Protein AF-A0A099XWM2-F1 (afdb_monomer_lite)

pLDDT: mean 89.33, std 9.95, range [54.28, 98.25]

Radius of gyration: 15.82 Å; chains: 1; bounding box: 38×40×35 Å

Secondary structure (DSSP, 8-state):
-HHHHHHHHTTSSEEEEEEEE-----TT----EEEEEEESSHHHHHHHHHHTHHHHHHHHHHHHGGG----------------SS---

Sequence (88 aa):
METHILDVLNTGKFLSAKLTEVLVEEEMGGRTYSVQYTANTKEDLEDYYTNDADKLRSESLKKFSDKMLTFRTELKVIKEFYPTNTSN

Structure (mmCIF, N/CA/C/O backbone):
data_AF-A0A099XWM2-F1
#
_entry.id   AF-A0A099XWM2-F1
#
loop_
_atom_site.group_PDB
_atom_site.id
_atom_site.type_symbol
_atom_site.label_atom_id
_atom_site.label_alt_id
_atom_site.label_comp_id
_atom_site.label_asym_id
_atom_site.label_entity_id
_atom_site.label_seq_id
_atom_site.pdbx_PDB_ins_code
_atom_site.Cartn_x
_atom_site.Cartn_y
_atom_site.Cartn_z
_atom_site.occupancy
_atom_site.B_iso_or_equiv
_atom_site.auth_seq_id
_atom_site.auth_comp_id
_atom_site.auth_asym_id
_atom_site.auth_atom_id
_atom_site.pdbx_PDB_model_num
ATOM 1 N N . MET A 1 1 ? 5.265 0.945 -12.977 1.00 80.69 1 MET A N 1
ATOM 2 C CA . MET A 1 1 ? 4.830 0.851 -11.574 1.00 80.69 1 MET A CA 1
ATOM 3 C C . MET A 1 1 ? 3.419 1.394 -11.422 1.00 80.69 1 MET A C 1
ATOM 5 O O . MET A 1 1 ? 2.559 0.625 -11.035 1.00 80.69 1 MET A O 1
ATOM 9 N N . GLU A 1 2 ? 3.150 2.632 -11.847 1.00 88.69 2 GLU A N 1
ATOM 10 C CA . GLU A 1 2 ? 1.812 3.254 -11.787 1.0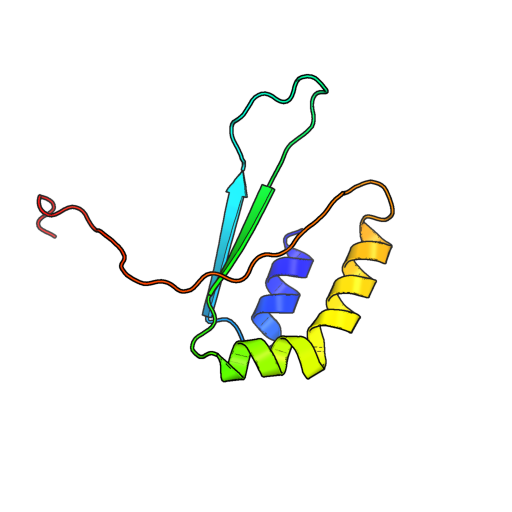0 88.69 2 GLU A CA 1
ATOM 11 C C . GLU A 1 2 ? 0.678 2.395 -12.363 1.00 88.69 2 GLU A C 1
ATOM 13 O O . GLU A 1 2 ? -0.311 2.185 -11.675 1.00 88.69 2 GLU A O 1
ATOM 18 N N . THR A 1 3 ? 0.844 1.811 -13.559 1.00 91.44 3 THR A N 1
ATOM 19 C CA . THR A 1 3 ? -0.169 0.898 -14.133 1.00 91.44 3 THR A CA 1
ATOM 20 C C . THR A 1 3 ? -0.520 -0.241 -13.175 1.00 91.44 3 THR A C 1
ATOM 22 O O . THR A 1 3 ? -1.687 -0.468 -12.913 1.00 91.44 3 THR A O 1
ATOM 25 N N . HIS A 1 4 ? 0.487 -0.884 -12.572 1.00 91.69 4 HIS A N 1
ATOM 26 C CA . HIS A 1 4 ? 0.263 -1.985 -11.633 1.00 91.69 4 HIS A CA 1
ATOM 27 C C . HIS A 1 4 ? -0.450 -1.520 -10.358 1.00 91.69 4 HIS A C 1
ATOM 29 O O . HIS A 1 4 ? -1.299 -2.237 -9.844 1.00 91.69 4 HIS A O 1
ATOM 35 N N . ILE A 1 5 ? -0.132 -0.319 -9.862 1.00 95.06 5 ILE A N 1
ATOM 36 C CA . ILE A 1 5 ? -0.822 0.269 -8.705 1.00 95.06 5 ILE A CA 1
ATOM 37 C C . ILE A 1 5 ? -2.305 0.462 -9.025 1.00 95.06 5 ILE A C 1
ATOM 39 O O . ILE A 1 5 ? -3.157 0.081 -8.226 1.00 95.06 5 ILE A O 1
ATOM 43 N N . LEU A 1 6 ? -2.615 1.007 -10.203 1.00 96.50 6 LEU A N 1
ATOM 44 C CA . LEU A 1 6 ? -3.993 1.189 -10.651 1.00 96.50 6 LEU A CA 1
ATOM 45 C C . LEU A 1 6 ? -4.706 -0.148 -10.864 1.00 96.50 6 LEU A C 1
ATOM 47 O O . LEU A 1 6 ? -5.848 -0.278 -10.445 1.00 96.50 6 LEU A O 1
ATOM 51 N N . ASP A 1 7 ? -4.044 -1.149 -11.443 1.00 96.38 7 ASP A N 1
ATOM 52 C CA . ASP A 1 7 ? -4.629 -2.478 -11.644 1.00 96.38 7 ASP A CA 1
ATOM 53 C C . ASP A 1 7 ? -4.999 -3.138 -10.307 1.00 96.38 7 ASP A C 1
ATOM 55 O O . ASP A 1 7 ? -6.082 -3.704 -10.181 1.00 96.38 7 ASP A O 1
ATOM 59 N N . VAL A 1 8 ? -4.142 -3.004 -9.285 1.00 96.56 8 VAL A N 1
ATOM 60 C CA . VAL A 1 8 ? -4.429 -3.480 -7.922 1.00 96.56 8 VAL A CA 1
ATOM 61 C C . VAL A 1 8 ? -5.610 -2.723 -7.310 1.00 96.56 8 VAL A C 1
ATOM 63 O O . VAL A 1 8 ? -6.502 -3.352 -6.746 1.00 96.56 8 VAL A O 1
ATOM 66 N N . LEU A 1 9 ? -5.668 -1.394 -7.441 1.00 97.62 9 LEU A N 1
ATOM 67 C CA . LEU A 1 9 ? -6.793 -0.596 -6.931 1.00 97.62 9 LEU A CA 1
ATOM 68 C C . LEU A 1 9 ? -8.114 -0.930 -7.644 1.00 97.62 9 LEU A C 1
ATOM 7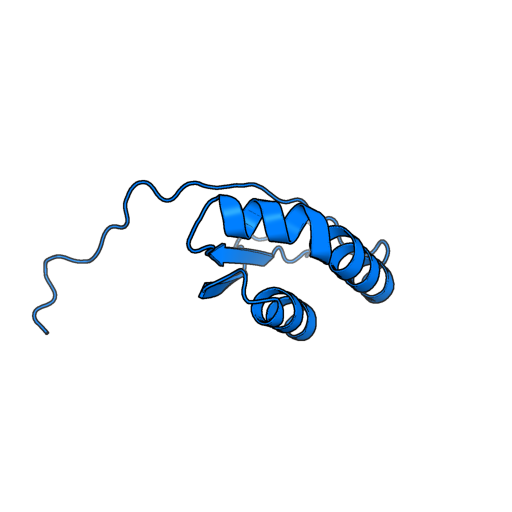0 O O . LEU A 1 9 ? -9.154 -1.057 -7.002 1.00 97.62 9 LEU A O 1
ATOM 74 N N . ASN A 1 10 ? -8.068 -1.150 -8.957 1.00 97.69 10 ASN A N 1
ATOM 75 C CA . ASN A 1 10 ? -9.233 -1.466 -9.783 1.00 97.69 10 ASN A CA 1
ATOM 76 C C . ASN A 1 10 ? -9.831 -2.856 -9.500 1.00 97.69 10 ASN A C 1
ATOM 78 O O . ASN A 1 10 ? -10.921 -3.149 -9.984 1.00 97.69 10 ASN A O 1
ATOM 82 N N . THR A 1 11 ? -9.176 -3.693 -8.685 1.00 97.19 11 THR A N 1
ATOM 83 C CA . THR A 1 11 ? -9.791 -4.924 -8.149 1.00 97.19 11 THR A CA 1
ATOM 84 C C . THR A 1 11 ? -10.967 -4.642 -7.209 1.00 97.19 11 THR A C 1
ATOM 86 O O . THR A 1 11 ? -11.736 -5.559 -6.919 1.00 97.19 11 THR A O 1
ATOM 89 N N . GLY A 1 12 ? -11.084 -3.403 -6.707 1.00 97.44 12 GLY A N 1
ATOM 90 C CA . GLY A 1 12 ? -12.104 -2.975 -5.748 1.00 97.44 12 GLY A CA 1
ATOM 91 C C . GLY A 1 12 ? -11.810 -3.348 -4.291 1.00 97.44 12 GLY A C 1
ATOM 92 O O . GLY A 1 12 ? -12.605 -3.021 -3.418 1.00 97.44 12 GLY A O 1
ATOM 93 N N . LYS A 1 13 ? -10.675 -4.004 -4.017 1.00 97.88 13 LYS A N 1
ATOM 94 C CA . LYS A 1 13 ? -10.342 -4.596 -2.704 1.00 97.88 13 LYS A CA 1
ATOM 95 C C . LYS A 1 13 ? -9.509 -3.678 -1.807 1.00 97.88 13 LYS A C 1
ATOM 97 O O . LYS A 1 13 ? -9.294 -3.951 -0.629 1.00 97.88 13 LYS A O 1
ATOM 102 N N . PHE A 1 14 ? -9.041 -2.564 -2.367 1.00 98.25 14 PHE A N 1
ATOM 103 C CA . PHE A 1 14 ? -8.222 -1.576 -1.677 1.00 98.25 14 PHE A CA 1
ATOM 104 C C . PHE A 1 14 ? -8.823 -0.180 -1.830 1.00 98.25 14 PHE A C 1
ATOM 106 O O . PHE A 1 14 ? -9.240 0.220 -2.913 1.00 98.25 14 PHE A O 1
ATOM 113 N N . LEU A 1 15 ? -8.820 0.576 -0.735 1.00 97.38 15 LEU A N 1
ATOM 114 C CA . LEU A 1 15 ? -9.337 1.941 -0.647 1.00 97.38 15 LEU A CA 1
ATOM 115 C C . LEU A 1 15 ? -8.364 2.970 -1.226 1.00 97.38 15 LEU A C 1
ATOM 117 O O . LEU A 1 15 ? -8.770 4.012 -1.733 1.00 97.38 15 LEU A O 1
ATOM 121 N N . SER A 1 16 ? -7.065 2.720 -1.076 1.00 97.38 16 SER A N 1
ATOM 122 C CA . SER A 1 16 ? -6.017 3.651 -1.489 1.00 97.38 16 SER A CA 1
ATOM 123 C C . SER A 1 16 ? -4.666 2.957 -1.607 1.00 97.38 16 SER A C 1
ATOM 125 O O . SER A 1 16 ? -4.459 1.863 -1.072 1.00 97.38 16 SER A O 1
ATOM 127 N N . ALA A 1 17 ? -3.745 3.625 -2.301 1.00 97.69 17 ALA A N 1
ATOM 128 C CA . ALA A 1 17 ? -2.341 3.261 -2.353 1.00 97.69 17 ALA A CA 1
ATOM 129 C C . ALA A 1 17 ? -1.467 4.470 -1.996 1.00 97.69 17 ALA A C 1
ATOM 131 O O . ALA A 1 17 ? -1.767 5.601 -2.381 1.00 97.69 17 ALA A O 1
ATOM 132 N N . LYS A 1 18 ? -0.358 4.229 -1.296 1.00 96.75 18 LYS A N 1
ATOM 133 C CA . LYS A 1 18 ? 0.682 5.223 -1.014 1.00 96.75 18 LYS A CA 1
ATOM 134 C C . LYS A 1 18 ? 2.010 4.724 -1.572 1.00 96.75 18 LYS A C 1
ATOM 136 O O . LYS A 1 18 ? 2.524 3.721 -1.090 1.00 96.75 18 LYS A O 1
ATOM 141 N N . LEU A 1 19 ? 2.544 5.421 -2.574 1.00 95.81 19 LEU A N 1
ATOM 142 C CA . LEU A 1 19 ? 3.885 5.190 -3.115 1.00 95.81 19 LEU A CA 1
ATOM 143 C C . LEU A 1 19 ? 4.883 6.097 -2.387 1.00 95.81 19 LEU A C 1
ATOM 145 O O . LEU A 1 19 ? 4.687 7.310 -2.333 1.00 95.81 19 LEU A O 1
ATOM 149 N N . THR A 1 20 ? 5.945 5.515 -1.844 1.00 95.25 20 THR A N 1
ATOM 150 C CA . THR A 1 20 ? 7.038 6.233 -1.183 1.00 95.25 20 THR A CA 1
ATOM 151 C C . THR A 1 20 ? 8.390 5.763 -1.710 1.00 95.25 20 THR A C 1
ATOM 153 O O . THR A 1 20 ? 8.547 4.614 -2.121 1.00 95.25 20 THR A O 1
ATOM 156 N N . GLU A 1 21 ? 9.371 6.662 -1.712 1.00 93.38 21 GLU A N 1
ATOM 157 C CA . GLU A 1 21 ? 10.775 6.344 -1.982 1.00 93.38 21 GLU A CA 1
ATOM 158 C C . GLU A 1 21 ? 11.524 6.233 -0.653 1.00 93.38 21 GLU A C 1
ATOM 160 O O . GLU A 1 21 ? 11.334 7.052 0.250 1.00 93.38 21 GLU A O 1
ATOM 165 N N . VAL A 1 22 ? 12.362 5.209 -0.521 1.00 92.12 22 VAL A N 1
ATOM 166 C CA . VAL A 1 22 ? 13.288 5.081 0.602 1.00 92.12 22 VAL A CA 1
ATOM 167 C C . VAL A 1 22 ? 14.481 5.986 0.310 1.00 92.12 22 VAL A C 1
ATOM 169 O O . VAL A 1 22 ? 15.250 5.723 -0.604 1.00 92.12 22 VAL A O 1
ATOM 172 N N . LEU A 1 23 ? 14.639 7.054 1.094 1.00 90.69 23 LEU A N 1
ATOM 173 C CA . LEU A 1 23 ? 15.664 8.089 0.883 1.00 90.69 23 LEU A CA 1
ATOM 174 C C . LEU A 1 23 ? 17.060 7.701 1.407 1.00 90.69 23 LEU A C 1
ATOM 176 O O . LEU A 1 23 ? 17.848 8.570 1.773 1.00 90.69 23 LEU A O 1
ATOM 180 N N . VAL A 1 24 ? 17.350 6.405 1.507 1.00 86.38 24 VAL A N 1
ATOM 181 C CA . VAL A 1 24 ? 18.672 5.921 1.916 1.00 86.38 24 VAL A CA 1
ATOM 182 C C . VAL A 1 24 ? 19.554 5.852 0.676 1.00 86.38 24 VAL A C 1
ATOM 184 O O . VAL A 1 24 ? 19.144 5.297 -0.341 1.00 86.38 24 VAL A O 1
ATOM 187 N N . GLU A 1 25 ? 20.762 6.405 0.758 1.00 77.81 25 GLU A N 1
ATOM 188 C CA . GLU A 1 25 ? 21.765 6.233 -0.291 1.00 77.81 25 GLU A CA 1
ATOM 189 C C . GLU A 1 25 ? 22.224 4.773 -0.311 1.00 77.81 25 GLU A C 1
ATOM 191 O O . GLU A 1 25 ? 22.920 4.304 0.590 1.00 77.81 25 GLU A O 1
ATOM 196 N N . GLU A 1 26 ? 21.799 4.027 -1.328 1.00 74.94 26 GLU A N 1
ATOM 197 C CA . GLU A 1 26 ? 22.279 2.667 -1.539 1.00 74.94 26 GLU A CA 1
ATOM 198 C C . GLU A 1 26 ? 23.694 2.701 -2.130 1.00 74.94 26 GLU A C 1
ATOM 200 O O . GLU A 1 26 ? 23.922 3.321 -3.169 1.00 74.94 26 GLU A O 1
ATOM 205 N N . GLU A 1 27 ? 24.640 1.980 -1.513 1.00 68.81 27 GLU A N 1
ATOM 206 C CA . GLU A 1 27 ? 26.057 1.935 -1.932 1.00 68.81 27 GLU A CA 1
ATOM 207 C C . GLU A 1 27 ? 26.254 1.531 -3.406 1.00 68.81 27 GLU A C 1
ATOM 209 O O . GLU A 1 27 ? 27.252 1.894 -4.025 1.00 68.81 27 GLU A O 1
ATOM 214 N N . MET A 1 28 ? 25.295 0.801 -3.987 1.00 77.12 28 MET A N 1
ATOM 215 C CA . MET A 1 28 ? 25.323 0.346 -5.383 1.00 77.12 28 MET A CA 1
ATOM 216 C C . MET A 1 28 ? 24.420 1.161 -6.328 1.00 77.12 28 MET A C 1
ATOM 218 O O . MET A 1 28 ? 24.215 0.760 -7.473 1.00 77.12 28 MET A O 1
ATOM 222 N N . GLY A 1 29 ? 23.877 2.299 -5.881 1.00 75.94 29 GLY A N 1
ATOM 223 C CA . GLY A 1 29 ? 23.086 3.209 -6.720 1.00 75.94 29 GLY A CA 1
ATOM 224 C C . GLY A 1 29 ? 21.672 2.721 -7.067 1.00 75.94 29 GLY A C 1
ATOM 225 O O . GLY A 1 29 ? 21.077 3.208 -8.032 1.00 75.94 29 GLY A O 1
ATOM 226 N N . GLY A 1 30 ? 21.136 1.758 -6.312 1.00 83.31 30 GLY A N 1
ATOM 227 C CA . GLY A 1 30 ? 19.743 1.326 -6.412 1.00 83.31 30 GLY A CA 1
ATOM 228 C C . GLY A 1 30 ? 18.774 2.341 -5.799 1.00 83.31 30 GLY A C 1
ATOM 229 O O . GLY A 1 30 ? 19.154 3.185 -4.990 1.00 83.31 30 GLY A O 1
ATOM 230 N N . ARG A 1 31 ? 17.505 2.278 -6.217 1.00 87.56 31 ARG A N 1
ATOM 231 C CA . ARG A 1 31 ? 16.405 3.002 -5.568 1.00 87.56 31 ARG A CA 1
ATOM 232 C C . ARG A 1 31 ? 15.395 2.001 -5.053 1.00 87.56 31 ARG A C 1
ATOM 234 O O . ARG A 1 31 ? 14.873 1.199 -5.831 1.00 87.56 31 ARG A O 1
ATOM 241 N N . THR A 1 32 ? 15.064 2.110 -3.776 1.00 89.44 32 THR A N 1
ATOM 242 C CA . THR A 1 32 ? 14.009 1.308 -3.168 1.00 89.44 32 THR A CA 1
ATOM 243 C C . THR A 1 32 ? 12.728 2.125 -3.046 1.00 89.44 32 THR A C 1
ATOM 245 O O . THR A 1 32 ? 12.715 3.241 -2.532 1.00 89.44 32 THR A O 1
ATOM 248 N N . TYR A 1 33 ? 11.625 1.534 -3.496 1.00 91.25 33 TYR A N 1
ATOM 249 C CA . TYR A 1 33 ? 10.284 2.098 -3.385 1.00 91.25 33 TYR A CA 1
ATOM 250 C C . TYR A 1 33 ? 9.404 1.192 -2.524 1.00 91.25 33 TYR A C 1
ATOM 252 O O . TYR A 1 33 ? 9.539 -0.031 -2.555 1.00 91.25 33 TYR A O 1
ATOM 260 N N . SER A 1 34 ? 8.467 1.789 -1.793 1.00 92.69 34 SER A N 1
ATOM 261 C CA . SER A 1 34 ? 7.415 1.080 -1.069 1.00 92.69 34 SER A CA 1
ATOM 262 C C . SER A 1 34 ? 6.052 1.498 -1.603 1.00 92.69 34 SER A C 1
ATOM 264 O O . SER A 1 34 ? 5.806 2.675 -1.862 1.00 92.69 34 SER A O 1
ATOM 266 N N . VAL A 1 35 ? 5.160 0.524 -1.771 1.00 95.06 35 VAL A N 1
ATOM 267 C CA . VAL A 1 35 ? 3.749 0.775 -2.064 1.00 95.06 35 VAL A CA 1
ATOM 268 C C . VAL A 1 35 ? 2.922 0.143 -0.963 1.00 95.06 35 VAL A C 1
ATOM 270 O O . VAL A 1 35 ? 2.940 -1.074 -0.785 1.00 95.06 35 VAL A O 1
ATOM 273 N N . GLN A 1 36 ? 2.188 0.971 -0.232 1.00 97.00 36 GLN A N 1
ATOM 274 C CA . GLN A 1 36 ? 1.253 0.516 0.788 1.00 97.00 36 GLN A CA 1
ATOM 275 C C . GLN A 1 36 ? -0.157 0.564 0.218 1.00 97.00 36 GLN A C 1
ATOM 277 O O . GLN A 1 36 ? -0.604 1.636 -0.182 1.00 97.00 36 GLN A O 1
ATOM 282 N N . TYR A 1 37 ? -0.844 -0.574 0.195 1.00 97.38 37 TYR A N 1
ATOM 283 C CA . TYR A 1 37 ? -2.257 -0.651 -0.163 1.00 97.38 37 TYR A CA 1
ATOM 284 C C . TYR A 1 37 ? -3.097 -0.813 1.100 1.00 97.38 37 TYR A C 1
ATOM 286 O O . TYR A 1 37 ? -2.814 -1.680 1.928 1.00 97.38 37 TYR A O 1
ATOM 294 N N . THR A 1 38 ? -4.131 0.010 1.239 1.00 97.62 38 THR A N 1
ATOM 295 C CA . THR A 1 38 ? -5.031 -0.027 2.397 1.00 97.62 38 THR A CA 1
ATOM 296 C C . THR A 1 38 ? -6.300 -0.775 2.022 1.00 97.62 38 THR A C 1
ATOM 298 O O . THR A 1 38 ? -7.091 -0.264 1.232 1.00 97.62 38 THR A O 1
ATOM 301 N N . ALA A 1 39 ? -6.500 -1.972 2.570 1.00 97.44 39 ALA A N 1
ATOM 302 C CA . ALA A 1 39 ? -7.766 -2.700 2.466 1.00 97.44 39 ALA A CA 1
ATOM 303 C C . ALA A 1 39 ? -8.760 -2.197 3.527 1.00 97.44 39 ALA A C 1
ATOM 305 O O . ALA A 1 39 ? -8.346 -1.709 4.581 1.00 97.44 39 ALA A O 1
ATOM 306 N N . ASN A 1 40 ? -10.061 -2.307 3.253 1.00 94.31 40 ASN A N 1
ATOM 307 C CA . ASN A 1 40 ? -11.100 -1.947 4.222 1.00 94.31 40 ASN A CA 1
ATOM 308 C C . ASN A 1 40 ? -11.272 -3.038 5.290 1.00 94.31 40 ASN A C 1
ATOM 310 O O . ASN A 1 40 ? -11.433 -2.742 6.473 1.00 94.31 40 ASN A O 1
ATOM 314 N N . THR A 1 41 ? -11.205 -4.302 4.873 1.00 96.31 41 THR A N 1
ATOM 315 C CA . THR A 1 41 ? -11.361 -5.469 5.746 1.00 96.31 41 THR A CA 1
ATOM 316 C C . THR A 1 41 ? -10.271 -6.511 5.498 1.00 96.31 41 THR A C 1
ATOM 318 O O . THR A 1 41 ? -9.505 -6.422 4.535 1.00 96.31 41 THR A O 1
ATOM 321 N N . LYS A 1 42 ? -10.172 -7.504 6.391 1.00 95.56 42 LYS A N 1
ATOM 322 C CA . LYS A 1 42 ? -9.259 -8.638 6.192 1.00 95.56 42 LYS A CA 1
ATOM 323 C C . LYS A 1 42 ? -9.767 -9.537 5.068 1.00 95.56 42 LYS A C 1
ATOM 325 O O . LYS A 1 42 ? -8.971 -10.075 4.311 1.00 95.56 42 LYS A O 1
ATOM 330 N N . GLU A 1 43 ? -11.081 -9.646 4.947 1.00 97.56 43 GLU A N 1
ATOM 331 C CA . GLU A 1 43 ? -11.782 -10.415 3.932 1.00 97.56 43 GLU A CA 1
ATOM 332 C C . GLU A 1 43 ? -11.474 -9.878 2.527 1.00 97.56 43 GLU A C 1
ATOM 334 O O . GLU A 1 43 ? -11.162 -10.668 1.644 1.00 97.56 43 GLU A O 1
ATOM 339 N N . ASP A 1 44 ? -11.440 -8.552 2.332 1.00 97.69 44 ASP A N 1
ATOM 340 C CA . ASP A 1 44 ? -11.032 -7.950 1.048 1.00 97.69 44 ASP A CA 1
ATOM 341 C C . ASP A 1 44 ? -9.580 -8.306 0.682 1.00 97.69 44 ASP A C 1
ATOM 343 O O . ASP A 1 44 ? -9.251 -8.548 -0.483 1.00 97.69 44 ASP A O 1
ATOM 347 N N . LEU A 1 45 ? -8.693 -8.357 1.683 1.00 96.44 45 LEU A N 1
ATOM 348 C CA . LEU A 1 45 ? -7.295 -8.739 1.488 1.00 96.44 45 LEU A CA 1
ATOM 349 C C . LEU A 1 45 ? -7.165 -10.231 1.132 1.00 96.44 45 LEU A C 1
ATOM 351 O O . LEU A 1 45 ? -6.396 -10.588 0.239 1.00 96.44 45 LEU A O 1
ATOM 355 N N . GLU A 1 46 ? -7.928 -11.101 1.792 1.00 96.94 46 GLU A N 1
ATOM 356 C CA . GLU A 1 46 ? -7.982 -12.538 1.491 1.00 96.94 46 GLU A CA 1
ATOM 357 C C . GLU A 1 46 ? -8.576 -12.813 0.100 1.00 96.94 46 GLU A C 1
ATOM 359 O O . GLU A 1 46 ? -8.051 -13.641 -0.653 1.00 96.94 46 GLU A O 1
ATOM 364 N N . ASP A 1 47 ? -9.618 -12.071 -0.275 1.00 97.81 47 ASP A N 1
ATOM 365 C CA . ASP A 1 47 ? -10.228 -12.111 -1.602 1.00 97.81 47 ASP A CA 1
ATOM 366 C C . ASP A 1 47 ? -9.214 -11.709 -2.685 1.00 97.81 47 ASP A C 1
ATOM 368 O O . ASP A 1 47 ? -9.084 -12.377 -3.712 1.00 97.81 47 ASP A O 1
ATOM 372 N N . TYR A 1 48 ? -8.401 -10.679 -2.423 1.00 97.62 48 TYR A N 1
ATOM 373 C CA . TYR A 1 48 ? -7.346 -10.240 -3.341 1.00 97.62 48 TYR A CA 1
ATOM 374 C C . TYR A 1 48 ? -6.296 -11.327 -3.558 1.00 97.62 48 TYR A C 1
ATOM 376 O O . TYR A 1 48 ? -5.889 -11.581 -4.696 1.00 97.62 48 TYR A O 1
ATOM 384 N N . TYR A 1 49 ? -5.859 -11.987 -2.483 1.00 96.00 49 TYR A N 1
ATOM 385 C CA . TYR A 1 49 ? -4.899 -13.081 -2.601 1.00 96.00 49 TYR A CA 1
ATOM 386 C C . TYR A 1 49 ? -5.439 -14.251 -3.405 1.00 96.00 49 TYR A C 1
ATOM 388 O O . TYR A 1 49 ? -4.707 -14.815 -4.214 1.00 96.00 49 TYR A O 1
ATOM 396 N N . THR A 1 50 ? -6.710 -14.582 -3.201 1.00 97.38 50 THR A N 1
ATOM 397 C CA . THR A 1 50 ? -7.345 -15.733 -3.841 1.00 97.38 50 THR A CA 1
ATOM 398 C C . THR A 1 50 ? -7.617 -15.483 -5.323 1.00 97.38 50 THR A C 1
ATOM 400 O O . THR A 1 50 ? -7.418 -16.382 -6.138 1.00 97.38 50 THR A O 1
ATOM 403 N N . ASN A 1 51 ? -8.055 -14.274 -5.686 1.00 97.50 51 ASN A N 1
ATOM 404 C CA . ASN A 1 51 ? -8.626 -14.021 -7.010 1.00 97.50 51 ASN A CA 1
ATOM 405 C C . ASN A 1 51 ? -7.738 -13.194 -7.951 1.00 97.50 51 ASN A C 1
ATOM 407 O O . ASN A 1 51 ? -7.841 -13.359 -9.168 1.00 97.50 51 ASN A O 1
ATOM 411 N N . ASP A 1 52 ? -6.841 -12.345 -7.438 1.00 97.12 52 ASP A N 1
ATOM 412 C CA . ASP A 1 52 ? -6.106 -11.384 -8.278 1.00 97.12 52 ASP A CA 1
ATOM 413 C C . ASP A 1 52 ? -4.582 -11.459 -8.137 1.00 97.12 52 ASP A C 1
ATOM 415 O O . ASP A 1 52 ? -3.854 -11.210 -9.107 1.00 97.12 52 ASP A O 1
ATOM 419 N N . ALA A 1 53 ? -4.078 -11.782 -6.942 1.00 93.88 53 ALA A N 1
ATOM 420 C CA . ALA A 1 53 ? -2.673 -11.592 -6.597 1.00 93.88 53 ALA A CA 1
ATOM 421 C C . ALA A 1 53 ? -1.712 -12.353 -7.519 1.00 93.88 53 ALA A C 1
ATOM 423 O O . ALA A 1 53 ? -0.701 -11.778 -7.935 1.00 93.88 53 ALA A O 1
ATOM 424 N N . ASP A 1 54 ? -2.020 -13.603 -7.868 1.00 93.19 54 ASP A N 1
ATOM 425 C CA . ASP A 1 54 ? -1.173 -14.431 -8.735 1.00 93.19 54 ASP A CA 1
ATOM 426 C C . ASP A 1 54 ? -1.099 -13.893 -10.165 1.00 93.19 54 ASP A C 1
ATOM 428 O O . ASP A 1 54 ? -0.013 -13.811 -10.757 1.00 93.19 54 ASP A O 1
ATOM 432 N N . LYS A 1 55 ? -2.240 -13.455 -10.709 1.00 94.50 55 LYS A N 1
ATOM 433 C CA . LYS A 1 55 ? -2.318 -12.853 -12.043 1.00 94.50 55 LYS A CA 1
ATOM 434 C C . LYS A 1 55 ? -1.514 -11.555 -12.091 1.00 94.50 55 LYS A C 1
ATOM 436 O O . LYS A 1 55 ? -0.590 -11.433 -12.897 1.00 94.50 55 LYS A O 1
ATOM 441 N N . LEU A 1 56 ? -1.809 -10.621 -11.187 1.00 92.62 56 LEU A N 1
ATOM 442 C CA . LEU A 1 56 ? -1.171 -9.302 -11.153 1.00 92.62 56 LEU A CA 1
ATOM 443 C C . LEU A 1 56 ? 0.327 -9.392 -10.830 1.00 92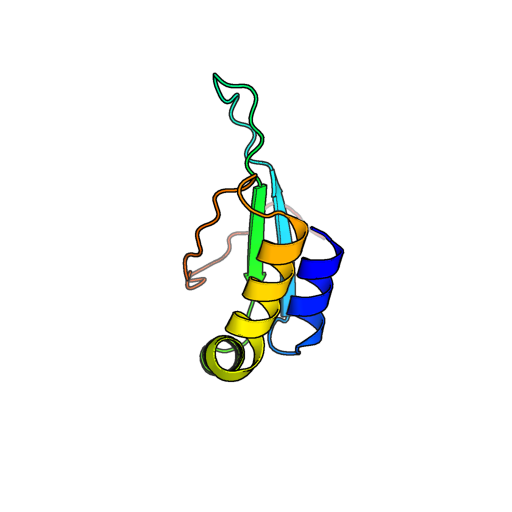.62 56 LEU A C 1
ATOM 445 O O . LEU A 1 56 ? 1.132 -8.605 -11.335 1.00 92.62 56 LEU A O 1
ATOM 449 N N . ARG A 1 57 ? 0.740 -10.373 -10.016 1.00 88.31 57 ARG A N 1
ATOM 450 C CA . ARG A 1 57 ? 2.159 -10.664 -9.767 1.00 88.31 57 ARG A CA 1
ATOM 451 C C . ARG A 1 57 ? 2.851 -11.165 -11.031 1.00 88.31 57 ARG A C 1
ATOM 453 O O . ARG A 1 57 ? 3.940 -10.689 -11.347 1.00 88.31 57 ARG A O 1
ATOM 460 N N . SER A 1 58 ? 2.232 -12.098 -11.748 1.00 88.31 58 SER A N 1
ATOM 461 C CA . SER A 1 58 ? 2.793 -12.660 -12.980 1.00 88.31 58 SER A CA 1
ATOM 462 C C . SER A 1 58 ? 2.951 -11.598 -14.070 1.00 88.31 58 SER A C 1
ATOM 464 O O . SER A 1 58 ? 3.959 -11.573 -14.772 1.00 88.31 58 SER A O 1
ATOM 466 N N . GLU A 1 59 ? 1.990 -10.682 -14.193 1.00 87.56 59 GLU A N 1
ATOM 467 C CA . GLU A 1 59 ? 2.051 -9.550 -15.127 1.00 87.56 59 GLU A CA 1
ATOM 468 C C . GLU A 1 59 ? 3.179 -8.567 -14.779 1.00 87.56 59 GLU A C 1
ATOM 470 O O . GLU A 1 59 ? 3.945 -8.163 -15.659 1.00 87.56 59 GLU A O 1
ATOM 475 N N . SER A 1 60 ? 3.354 -8.250 -13.493 1.00 80.81 60 SER A N 1
ATOM 476 C CA . SER A 1 60 ? 4.473 -7.427 -13.021 1.00 80.81 60 SER A CA 1
ATOM 477 C C . SER A 1 60 ? 5.831 -8.080 -13.271 1.00 80.81 60 SER A C 1
ATOM 479 O O . SER A 1 60 ? 6.744 -7.417 -13.764 1.00 80.81 60 SER A O 1
ATOM 481 N N . LEU A 1 61 ? 5.963 -9.384 -13.010 1.00 80.06 61 LEU A N 1
ATOM 482 C CA . LEU A 1 61 ? 7.193 -10.127 -13.295 1.00 80.06 61 LEU A CA 1
ATOM 483 C C . LEU A 1 61 ? 7.507 -10.162 -14.792 1.00 80.06 61 LEU A C 1
ATOM 485 O O . LEU A 1 61 ? 8.656 -9.987 -15.166 1.00 80.06 61 LEU A O 1
ATOM 489 N N . LYS A 1 62 ? 6.516 -10.296 -15.679 1.00 81.00 62 LYS A N 1
ATOM 490 C CA . LYS A 1 62 ? 6.764 -10.212 -17.131 1.00 81.00 62 LYS A CA 1
ATOM 491 C C . LYS A 1 62 ? 7.304 -8.846 -17.560 1.00 81.00 62 LYS A C 1
ATOM 493 O O . LYS A 1 62 ? 8.091 -8.766 -18.497 1.00 81.00 62 LYS A O 1
ATOM 498 N N . LYS A 1 63 ? 6.873 -7.773 -16.892 1.00 74.50 63 LYS A N 1
ATOM 499 C CA . LYS A 1 63 ? 7.232 -6.395 -17.251 1.00 74.50 63 LYS A CA 1
ATOM 500 C C . LYS A 1 63 ? 8.586 -5.958 -16.689 1.00 74.50 63 LYS A C 1
ATOM 502 O O . LYS A 1 63 ? 9.274 -5.168 -17.331 1.00 74.50 63 LYS A O 1
ATOM 507 N N . PHE A 1 64 ? 8.959 -6.455 -15.510 1.00 71.50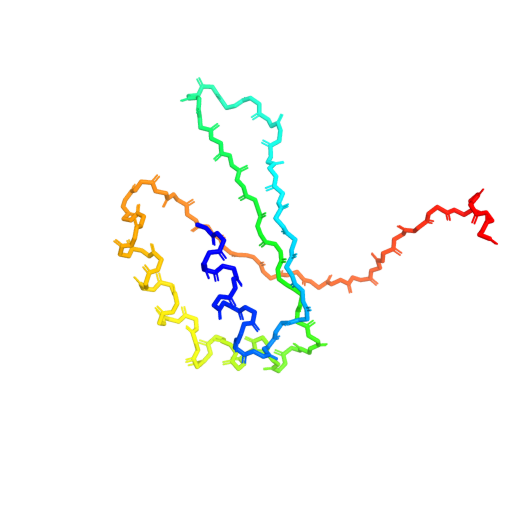 64 PHE A N 1
ATOM 508 C CA . PHE A 1 64 ? 10.171 -6.033 -14.794 1.00 71.50 64 PHE A CA 1
ATOM 509 C C . PHE A 1 64 ? 11.210 -7.156 -14.606 1.00 71.50 64 PHE A C 1
ATOM 511 O O . PHE A 1 64 ? 12.339 -6.867 -14.215 1.00 71.50 64 PHE A O 1
ATOM 518 N N . SER A 1 65 ? 10.863 -8.394 -14.977 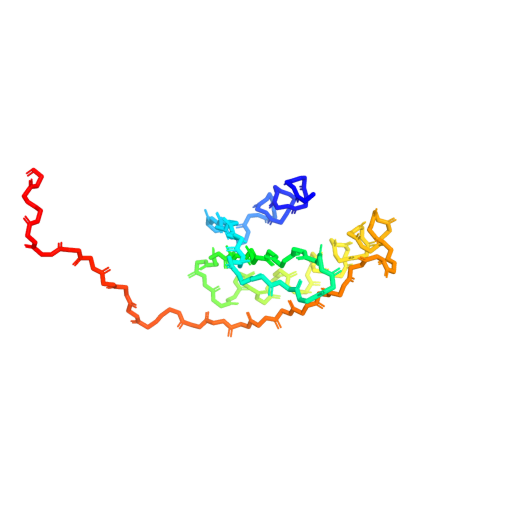1.00 66.25 65 SER A N 1
ATOM 519 C CA . SER A 1 65 ? 11.707 -9.598 -14.998 1.00 66.25 65 SER A CA 1
ATOM 520 C C . SER A 1 65 ? 12.573 -9.728 -13.733 1.00 66.25 65 SER A C 1
ATOM 522 O O . SER A 1 65 ? 12.121 -9.491 -12.617 1.00 66.25 65 SER A O 1
ATOM 524 N N . ASP A 1 66 ? 13.826 -10.096 -13.923 1.00 63.88 66 ASP A N 1
ATOM 525 C CA . ASP A 1 66 ? 14.926 -10.282 -12.989 1.00 63.88 66 ASP A CA 1
ATOM 526 C C . ASP A 1 66 ? 15.576 -8.969 -12.517 1.00 63.88 66 ASP A C 1
ATOM 528 O O . ASP A 1 66 ? 16.509 -8.991 -11.718 1.00 63.88 66 ASP A O 1
ATOM 532 N N . LYS A 1 67 ? 15.084 -7.806 -12.965 1.00 67.31 67 LYS A N 1
ATOM 533 C CA . LYS A 1 67 ? 15.680 -6.499 -12.636 1.00 67.31 67 LYS A CA 1
ATOM 534 C C . LYS A 1 67 ? 15.226 -5.931 -11.292 1.00 67.31 67 LYS A C 1
ATOM 536 O O . LYS A 1 67 ? 15.674 -4.852 -10.915 1.00 67.31 67 LYS A O 1
ATOM 541 N N . MET A 1 68 ? 14.308 -6.604 -10.596 1.00 72.94 68 MET A N 1
ATOM 542 C CA . MET A 1 68 ? 13.703 -6.090 -9.370 1.00 72.94 68 MET A CA 1
ATOM 543 C C . MET A 1 68 ? 13.485 -7.208 -8.349 1.00 72.94 68 MET A C 1
ATOM 545 O O . MET A 1 68 ? 12.781 -8.181 -8.616 1.00 72.94 68 MET A O 1
ATOM 549 N N . LEU A 1 69 ? 14.039 -7.033 -7.149 1.00 78.81 69 LEU A N 1
ATOM 550 C CA . LEU A 1 69 ? 13.682 -7.835 -5.984 1.00 78.81 69 LEU A CA 1
ATOM 551 C C . LEU A 1 69 ? 12.483 -7.181 -5.287 1.00 78.81 69 LEU A C 1
ATOM 553 O O . LEU A 1 69 ? 12.520 -5.997 -4.968 1.00 78.81 69 LEU A O 1
ATOM 557 N N . THR A 1 70 ? 11.422 -7.946 -5.035 1.00 81.94 70 THR A N 1
ATOM 558 C CA . THR A 1 70 ? 10.239 -7.452 -4.312 1.00 81.94 70 THR A CA 1
ATOM 559 C C . THR A 1 70 ? 9.821 -8.421 -3.227 1.00 81.94 70 THR A C 1
ATOM 561 O O . THR A 1 70 ? 9.720 -9.623 -3.479 1.00 81.94 70 THR A O 1
ATOM 564 N N . PHE A 1 71 ? 9.473 -7.890 -2.063 1.00 86.50 71 PHE A N 1
ATOM 565 C CA . PHE A 1 71 ? 8.812 -8.626 -0.991 1.00 86.50 71 PHE A CA 1
ATOM 566 C C . PHE A 1 71 ? 7.541 -7.887 -0.568 1.00 86.50 71 PHE A C 1
ATOM 568 O O . PHE A 1 71 ? 7.318 -6.735 -0.941 1.00 86.50 71 PHE A O 1
ATOM 575 N N . ARG A 1 72 ? 6.670 -8.583 0.161 1.00 89.50 72 ARG A N 1
ATOM 576 C CA . ARG A 1 72 ? 5.390 -8.055 0.634 1.00 89.50 72 ARG A CA 1
ATOM 577 C C . ARG A 1 72 ? 5.236 -8.412 2.102 1.00 89.50 72 ARG A C 1
ATOM 579 O O . ARG A 1 72 ? 5.587 -9.521 2.496 1.00 89.50 72 ARG A O 1
ATOM 586 N N . THR A 1 73 ? 4.686 -7.480 2.865 1.00 92.69 73 THR A N 1
ATOM 587 C CA . THR A 1 73 ? 4.422 -7.648 4.292 1.00 92.69 73 THR A CA 1
ATOM 588 C C . THR A 1 73 ? 3.022 -7.138 4.585 1.00 92.69 73 THR A C 1
ATOM 590 O O . THR A 1 73 ? 2.646 -6.064 4.119 1.00 92.69 73 THR A O 1
ATOM 593 N N . GLU A 1 74 ? 2.265 -7.894 5.372 1.00 93.75 74 GLU A N 1
ATOM 594 C CA . GLU A 1 74 ? 0.958 -7.471 5.868 1.00 93.75 74 GLU A CA 1
ATOM 595 C C . GLU A 1 74 ? 1.113 -6.679 7.159 1.00 93.75 74 GLU A C 1
ATOM 597 O O . GLU A 1 74 ? 1.820 -7.093 8.079 1.00 93.75 74 GLU A O 1
ATOM 602 N N . LEU A 1 75 ? 0.437 -5.535 7.232 1.00 94.81 75 LEU A N 1
ATOM 603 C CA . LEU A 1 75 ? 0.479 -4.644 8.382 1.00 94.81 75 LEU A CA 1
ATOM 604 C C . LEU A 1 75 ? -0.946 -4.347 8.836 1.00 94.81 75 LEU A C 1
ATOM 606 O O . LEU A 1 75 ? -1.803 -3.993 8.029 1.00 94.81 75 LEU A O 1
ATOM 610 N N . LYS A 1 76 ? -1.188 -4.437 10.145 1.00 94.38 76 LYS A N 1
ATOM 611 C CA . LYS A 1 76 ? -2.434 -3.974 10.758 1.00 94.38 76 LYS A CA 1
ATOM 612 C C . LYS A 1 76 ? -2.235 -2.557 11.281 1.00 94.38 76 LYS A C 1
ATOM 614 O O . LYS A 1 76 ? -1.399 -2.336 12.157 1.00 94.38 76 LYS A O 1
ATOM 619 N N . VAL A 1 77 ? -3.026 -1.607 10.788 1.00 92.69 77 VAL A N 1
ATOM 620 C CA . VAL A 1 77 ? -3.054 -0.251 11.350 1.00 92.69 77 VAL A CA 1
ATOM 621 C C . VAL A 1 77 ? -3.679 -0.321 12.744 1.00 92.69 77 VAL A C 1
ATOM 623 O O . VAL A 1 77 ? -4.847 -0.669 12.895 1.00 92.69 77 VAL A O 1
ATOM 626 N N . ILE A 1 78 ? -2.884 -0.033 13.776 1.00 96.56 78 ILE A N 1
ATOM 627 C CA . ILE A 1 78 ? -3.356 0.011 15.170 1.00 96.56 78 ILE A CA 1
ATOM 628 C C . ILE A 1 78 ? -3.822 1.417 15.539 1.00 96.56 78 ILE A C 1
ATOM 630 O O . ILE A 1 78 ? -4.830 1.582 16.223 1.00 96.56 78 ILE A O 1
ATOM 634 N N . LYS A 1 79 ? -3.074 2.433 15.103 1.00 95.62 79 LYS A N 1
ATOM 635 C CA . LYS A 1 79 ? -3.363 3.840 15.360 1.00 95.62 79 LYS A CA 1
ATOM 636 C C . LYS A 1 79 ? -2.590 4.717 14.386 1.00 95.62 79 LYS A C 1
ATOM 638 O O . LYS A 1 79 ? -1.429 4.441 14.098 1.00 95.62 79 LYS A O 1
ATOM 643 N N . GLU A 1 80 ? -3.220 5.801 13.963 1.00 93.88 80 GLU A N 1
ATOM 644 C CA . GLU A 1 80 ? -2.570 6.907 13.268 1.00 93.88 80 GLU A CA 1
ATOM 645 C C . GLU A 1 80 ? -2.540 8.128 14.193 1.00 93.88 80 GLU A C 1
ATOM 647 O O . GLU A 1 80 ? -3.436 8.325 15.020 1.00 93.88 80 GLU A O 1
ATOM 652 N N . PHE A 1 81 ? -1.481 8.926 14.091 1.00 93.44 81 PHE A N 1
ATOM 653 C CA . PHE A 1 81 ? -1.294 10.132 14.891 1.00 93.44 81 PHE A CA 1
ATOM 654 C C . PHE A 1 81 ? -1.309 11.345 13.971 1.00 93.44 81 PHE A C 1
ATOM 656 O O . PHE A 1 81 ? -0.684 11.335 12.913 1.00 93.44 81 PHE A O 1
ATOM 663 N N . TYR A 1 82 ? -2.002 12.391 14.405 1.00 92.00 82 TYR A N 1
ATOM 664 C CA . TYR A 1 82 ? -2.179 13.629 13.658 1.00 92.00 82 TYR A CA 1
ATOM 665 C C . TYR A 1 82 ? -1.755 14.817 14.537 1.00 92.00 82 TYR A C 1
AT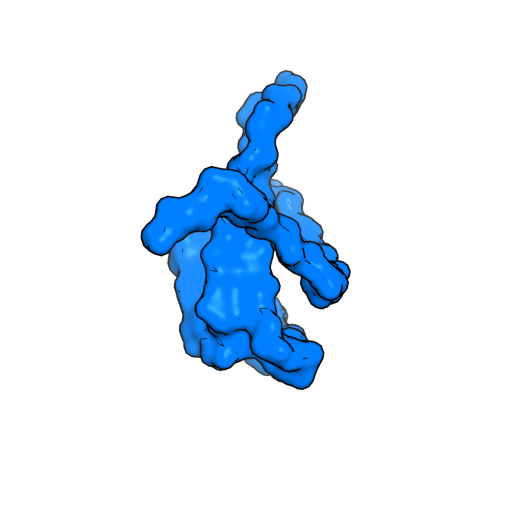OM 667 O O . TYR A 1 82 ? -1.879 14.720 15.765 1.00 92.00 82 TYR A O 1
ATOM 675 N N . PRO A 1 83 ? -1.231 15.917 13.959 1.00 92.69 83 PRO A N 1
ATOM 676 C CA . PRO A 1 83 ? -0.849 17.098 14.729 1.00 92.69 83 PRO A CA 1
ATOM 677 C C . PRO A 1 83 ? -2.022 17.650 15.549 1.00 92.69 83 PRO A C 1
ATOM 679 O O . PRO A 1 83 ? -3.138 17.769 15.053 1.00 92.69 83 PRO A O 1
ATOM 682 N N . THR A 1 84 ? -1.771 18.004 16.810 1.00 90.62 84 THR A N 1
ATOM 683 C CA . THR A 1 84 ? -2.794 18.534 17.732 1.00 90.62 84 THR A CA 1
ATOM 684 C C . THR A 1 84 ? -2.832 20.060 17.783 1.00 90.62 84 THR A C 1
ATOM 686 O O . THR A 1 84 ? -3.701 20.634 18.432 1.00 90.62 84 THR A O 1
ATOM 689 N N . ASN A 1 85 ? -1.882 20.726 17.125 1.00 88.00 85 ASN A N 1
ATOM 690 C CA . ASN A 1 85 ? -1.710 22.179 17.140 1.00 88.00 85 ASN A CA 1
ATOM 691 C C . ASN A 1 85 ? -2.272 22.876 15.892 1.00 88.00 85 ASN A C 1
ATOM 693 O O . ASN A 1 85 ? -2.046 24.070 15.711 1.00 88.00 85 ASN A O 1
ATOM 697 N N . THR A 1 86 ? -2.958 22.147 15.014 1.00 73.38 86 THR A N 1
ATOM 698 C CA . THR A 1 86 ? -3.502 22.693 13.770 1.00 73.38 86 THR A CA 1
ATOM 699 C C . THR A 1 86 ? -5.005 22.887 13.933 1.00 73.38 86 THR A C 1
ATOM 701 O O . THR A 1 86 ? -5.779 21.936 13.855 1.00 73.38 86 THR A O 1
ATOM 704 N N . SER A 1 87 ? -5.412 24.125 14.214 1.00 61.09 87 SER A N 1
ATOM 705 C CA . SER A 1 87 ? -6.806 24.549 14.080 1.00 61.09 87 SER A CA 1
ATOM 706 C C . SER A 1 87 ? -7.091 24.726 12.589 1.00 61.09 87 SER A C 1
ATOM 708 O O . SER A 1 87 ? -6.471 25.586 11.963 1.00 61.09 87 SER A O 1
ATOM 710 N N . ASN A 1 88 ? -7.971 23.898 12.026 1.00 54.28 88 ASN A N 1
ATOM 711 C CA . ASN A 1 88 ? -8.589 24.178 10.726 1.00 54.28 88 ASN A CA 1
ATOM 712 C C . ASN A 1 88 ? -9.699 25.217 10.884 1.00 54.28 88 ASN A C 1
ATOM 714 O O . ASN A 1 88 ? -10.400 25.158 11.921 1.00 54.28 88 ASN A O 1
#

Foldseek 3Di:
DVVLLVVLVVVVFFPDKDKDWDPDDDPVRDTDIDIDTHGPDVVSVVCCVVPPPVVSVVVVCVVCPPVDDDDDDDDDCPDDDDDPPDDD